Protein AF-A0A9X1ZXH4-F1 (afdb_monomer)

Structure (mmCIF, N/CA/C/O backbone):
data_AF-A0A9X1ZXH4-F1
#
_entry.id   AF-A0A9X1ZXH4-F1
#
loop_
_atom_site.group_PDB
_atom_site.id
_atom_site.type_symbol
_atom_site.label_atom_id
_atom_site.label_alt_id
_atom_site.label_comp_id
_atom_site.label_asym_id
_atom_site.label_entity_id
_atom_site.label_seq_id
_atom_site.pdbx_PDB_ins_code
_atom_site.Cartn_x
_atom_site.Cartn_y
_atom_site.Cartn_z
_atom_site.occupancy
_atom_site.B_iso_or_equiv
_atom_site.auth_seq_id
_atom_site.auth_comp_id
_atom_site.auth_asym_id
_atom_site.auth_atom_id
_atom_site.pdbx_PDB_model_num
ATOM 1 N N . MET A 1 1 ? -18.111 -3.263 20.784 1.00 38.91 1 MET A N 1
ATOM 2 C CA . MET A 1 1 ? -17.256 -2.239 20.152 1.00 38.91 1 MET A CA 1
ATOM 3 C C . MET A 1 1 ? -16.214 -1.807 21.176 1.00 38.91 1 MET A C 1
ATOM 5 O O . MET A 1 1 ? -16.411 -0.828 21.876 1.00 38.91 1 MET A O 1
ATOM 9 N N . ILE A 1 2 ? -15.164 -2.611 21.361 1.00 35.66 2 ILE A N 1
ATOM 10 C CA . ILE A 1 2 ? -14.075 -2.289 22.292 1.00 35.66 2 ILE A CA 1
ATOM 11 C C . ILE A 1 2 ? -12.988 -1.672 21.423 1.00 35.66 2 ILE A C 1
ATOM 13 O O . ILE A 1 2 ? -12.179 -2.382 20.833 1.00 35.66 2 ILE A O 1
ATOM 17 N N . ILE A 1 3 ? -13.031 -0.351 21.254 1.00 52.25 3 ILE A N 1
ATOM 18 C CA . ILE A 1 3 ? -11.880 0.362 20.706 1.00 52.25 3 ILE A CA 1
ATOM 19 C C . ILE A 1 3 ? -10.849 0.307 21.825 1.00 52.25 3 ILE A C 1
ATOM 21 O O . ILE A 1 3 ? -10.970 1.023 22.815 1.00 52.25 3 ILE A O 1
ATOM 25 N N . GLN A 1 4 ? -9.887 -0.602 21.714 1.00 53.91 4 GLN A N 1
ATOM 26 C CA . GLN A 1 4 ? -8.705 -0.612 22.559 1.00 53.91 4 GLN A CA 1
ATOM 27 C C . GLN A 1 4 ? -8.058 0.773 22.422 1.00 53.91 4 GLN A C 1
ATOM 29 O O . GLN A 1 4 ? -7.528 1.116 21.365 1.00 53.91 4 GLN A O 1
ATOM 34 N N . THR A 1 5 ? -8.213 1.624 23.440 1.00 56.75 5 THR A N 1
ATOM 35 C CA . THR A 1 5 ? -7.776 3.022 23.400 1.00 56.75 5 THR A CA 1
ATOM 36 C C . THR A 1 5 ? -6.261 3.063 23.522 1.00 56.75 5 THR A C 1
ATOM 38 O O . THR A 1 5 ? -5.704 3.226 24.605 1.00 56.75 5 THR A O 1
ATOM 41 N N . ASN A 1 6 ? -5.581 2.863 22.400 1.00 64.38 6 ASN A N 1
ATOM 42 C CA . ASN A 1 6 ? -4.150 3.073 22.320 1.00 64.38 6 ASN A CA 1
ATOM 43 C C . ASN A 1 6 ? -3.885 4.588 22.365 1.00 64.38 6 ASN A C 1
ATOM 45 O O . ASN A 1 6 ? -4.636 5.370 21.769 1.00 64.38 6 ASN A O 1
ATOM 49 N N . SER A 1 7 ? -2.835 5.021 23.066 1.00 74.81 7 SER A N 1
ATOM 50 C CA . SER A 1 7 ? -2.506 6.449 23.249 1.00 74.81 7 SER A CA 1
ATOM 51 C C . SER A 1 7 ? -2.399 7.199 21.911 1.00 74.81 7 SER A C 1
ATOM 53 O O . SER A 1 7 ? -2.761 8.374 21.805 1.00 74.81 7 SER A O 1
ATOM 55 N N . LEU A 1 8 ? -2.000 6.478 20.860 1.00 71.44 8 LEU A N 1
ATOM 56 C CA . LEU A 1 8 ? -1.900 6.956 19.487 1.00 71.44 8 LEU A CA 1
ATOM 57 C C . LEU A 1 8 ? -3.256 7.364 18.880 1.00 71.44 8 LEU A C 1
ATOM 59 O O . LEU A 1 8 ? -3.362 8.426 18.269 1.00 71.44 8 LEU A O 1
ATOM 63 N N . SER A 1 9 ? -4.310 6.563 19.065 1.00 75.12 9 SER A N 1
ATOM 64 C CA . SER A 1 9 ? -5.646 6.842 18.514 1.00 75.12 9 SER A CA 1
ATOM 65 C C . SER A 1 9 ? -6.259 8.093 19.146 1.00 75.12 9 SER A C 1
ATOM 67 O O . SER A 1 9 ? -6.861 8.916 18.453 1.00 75.12 9 SER A O 1
ATOM 69 N N . TYR A 1 10 ? -6.039 8.276 20.452 1.00 77.88 10 TYR A N 1
ATOM 70 C CA . TYR A 1 10 ? -6.448 9.481 21.171 1.00 77.88 10 TYR A CA 1
ATOM 71 C C . TYR A 1 10 ? -5.714 10.720 20.640 1.00 77.88 10 TYR A C 1
ATOM 73 O O . TYR A 1 10 ? -6.343 11.727 20.309 1.00 77.88 10 TYR A O 1
ATOM 81 N N . TRP A 1 11 ? -4.396 10.624 20.447 1.00 78.31 11 TRP A N 1
ATOM 82 C CA . TRP A 1 11 ? -3.587 11.722 19.916 1.00 78.31 11 TRP A CA 1
ATOM 83 C C . TRP A 1 11 ? -3.994 12.138 18.493 1.00 78.31 11 TRP A C 1
ATOM 85 O O . TRP A 1 11 ? -4.092 13.334 18.198 1.00 78.31 11 TRP A O 1
ATOM 95 N N . ILE A 1 12 ? -4.296 11.161 17.630 1.00 79.56 12 ILE A N 1
ATOM 96 C CA . ILE A 1 12 ? -4.795 11.392 16.266 1.00 79.56 12 ILE A CA 1
ATOM 97 C C . ILE A 1 12 ? -6.151 12.109 16.295 1.00 79.56 12 ILE A C 1
ATOM 99 O O . ILE A 1 12 ? -6.372 13.027 15.501 1.00 79.56 12 ILE A O 1
ATOM 103 N N . SER A 1 13 ? -7.043 11.731 17.218 1.00 77.81 13 SER A N 1
ATOM 104 C CA . SER A 1 13 ? -8.360 12.364 17.351 1.00 77.81 13 SER A CA 1
ATOM 105 C C . SER A 1 13 ? -8.263 13.835 17.780 1.00 77.81 13 SER A C 1
ATOM 107 O O . SER A 1 13 ? -8.942 14.686 17.206 1.00 77.81 13 SER A O 1
ATOM 109 N N . PHE A 1 14 ? -7.347 14.156 18.702 1.00 82.00 14 PHE A N 1
ATOM 110 C CA . PHE A 1 14 ? -7.130 15.517 19.199 1.00 82.00 14 PHE A CA 1
ATOM 111 C C . PHE A 1 14 ? -6.428 16.417 18.167 1.00 82.00 14 PHE A C 1
ATOM 113 O O . PHE A 1 14 ? -6.725 17.603 18.053 1.00 82.00 14 PHE A O 1
ATOM 120 N N . ASN A 1 15 ? -5.524 15.855 17.357 1.00 85.62 15 ASN A N 1
ATOM 121 C CA . ASN A 1 15 ? -4.724 16.589 16.373 1.00 85.62 15 ASN A CA 1
ATOM 122 C C . ASN A 1 15 ? -5.077 16.234 14.917 1.00 85.62 15 ASN A C 1
ATOM 124 O O . ASN A 1 15 ? -4.191 16.120 14.065 1.00 85.62 15 ASN A O 1
ATOM 128 N N . ARG A 1 16 ? -6.371 16.111 14.591 1.00 80.31 16 ARG A N 1
ATOM 129 C CA . ARG A 1 16 ? -6.861 15.638 13.278 1.00 80.31 16 ARG A CA 1
ATOM 130 C C . ARG A 1 16 ? -6.233 16.343 12.065 1.00 80.31 16 ARG A C 1
ATOM 132 O O . ARG A 1 16 ? -5.926 15.691 11.069 1.00 80.31 16 ARG A O 1
ATOM 139 N N . LYS A 1 17 ? -6.003 17.663 12.144 1.00 80.75 17 LYS A N 1
ATOM 140 C CA . LYS A 1 17 ? -5.337 18.436 11.074 1.00 80.75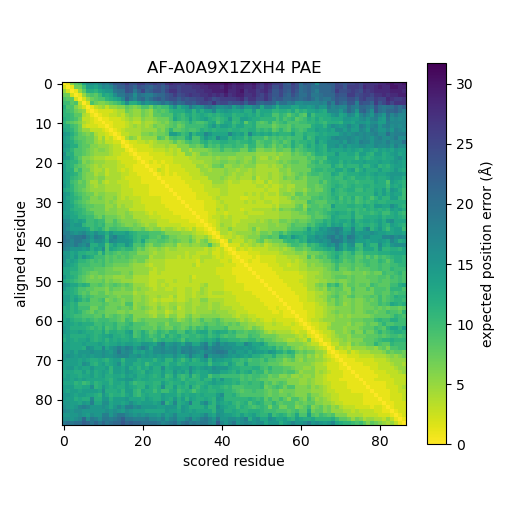 17 LYS A CA 1
ATOM 141 C C . LYS A 1 17 ? -3.884 17.994 10.869 1.00 80.75 17 LYS A C 1
ATOM 143 O O . LYS A 1 17 ? -3.492 17.731 9.739 1.00 80.75 17 LYS A O 1
ATOM 148 N N . LYS A 1 18 ? -3.113 17.857 11.955 1.00 82.75 18 LYS A N 1
ATOM 149 C CA . LYS A 1 18 ? -1.704 17.430 11.901 1.00 82.75 18 LYS A CA 1
ATOM 150 C C . LYS A 1 18 ? -1.588 15.994 11.398 1.00 82.75 18 LYS A C 1
ATOM 152 O O . LYS A 1 18 ? -0.777 15.728 10.523 1.00 82.75 18 LYS A O 1
ATOM 157 N N . ALA A 1 19 ? -2.449 15.098 11.884 1.00 83.38 19 ALA A N 1
ATOM 158 C CA . ALA A 1 19 ? -2.483 13.707 11.440 1.00 83.38 19 ALA A CA 1
ATOM 159 C C . ALA A 1 19 ? -2.763 13.584 9.930 1.00 83.38 19 ALA A C 1
ATOM 161 O O . ALA A 1 19 ? -2.092 12.815 9.246 1.00 83.38 19 ALA A O 1
ATOM 162 N N . ARG A 1 20 ? -3.690 14.389 9.384 1.00 83.50 20 ARG A N 1
ATOM 163 C CA . ARG A 1 20 ? -3.968 14.415 7.938 1.00 83.50 20 ARG A CA 1
ATOM 164 C C . ARG A 1 20 ? -2.764 14.896 7.127 1.00 83.50 20 ARG A C 1
ATOM 166 O O . ARG A 1 20 ? -2.456 14.297 6.101 1.00 83.50 20 ARG A O 1
ATOM 173 N N . THR A 1 21 ? -2.081 15.943 7.585 1.00 89.88 21 THR A N 1
ATOM 174 C CA . THR A 1 21 ? -0.880 16.455 6.910 1.00 89.88 21 THR A CA 1
ATOM 175 C C . THR A 1 21 ? 0.255 15.433 6.934 1.00 89.88 21 THR A C 1
ATOM 177 O O . THR A 1 21 ? 0.853 15.170 5.897 1.00 89.88 21 THR A O 1
ATOM 180 N N . ILE A 1 22 ? 0.508 14.803 8.086 1.00 88.88 22 ILE A N 1
ATOM 181 C CA . ILE A 1 22 ? 1.533 13.758 8.233 1.00 88.88 22 ILE A CA 1
ATOM 182 C C . ILE A 1 22 ? 1.231 12.572 7.309 1.00 88.88 22 ILE A C 1
ATOM 184 O O . ILE A 1 22 ? 2.122 12.106 6.605 1.00 88.88 22 ILE A O 1
ATOM 188 N N . GLY A 1 23 ? -0.028 12.127 7.250 1.00 86.00 23 GLY A N 1
ATOM 189 C CA . GLY A 1 23 ? -0.446 11.058 6.340 1.00 86.00 23 GLY 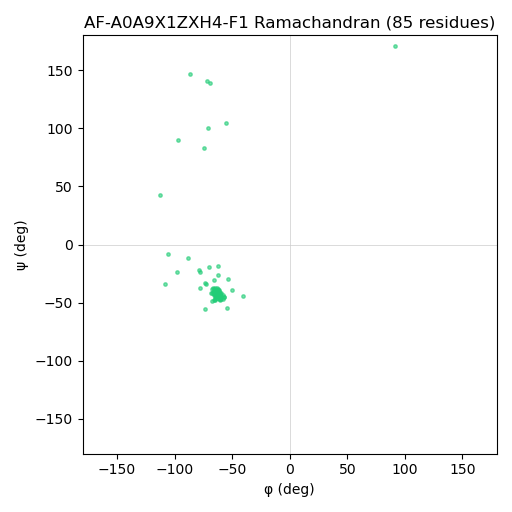A CA 1
ATOM 190 C C . GLY A 1 23 ? -0.220 11.408 4.866 1.00 86.00 23 GLY A C 1
ATOM 191 O O . GLY A 1 23 ? 0.306 10.591 4.117 1.00 86.00 23 GLY A O 1
ATOM 192 N N . GLY A 1 24 ? -0.543 12.639 4.455 1.00 88.00 24 GLY A N 1
ATOM 193 C CA . GLY A 1 24 ? -0.282 13.108 3.090 1.00 88.00 24 GLY A CA 1
ATOM 194 C C . GLY A 1 24 ? 1.209 13.135 2.736 1.00 88.00 24 GLY A C 1
ATOM 195 O O . GLY A 1 24 ? 1.591 12.708 1.649 1.00 88.00 24 GLY A O 1
ATOM 196 N N . ILE A 1 25 ? 2.057 13.572 3.673 1.00 92.31 25 ILE A N 1
ATOM 197 C CA . ILE A 1 25 ? 3.518 13.577 3.504 1.00 92.31 25 ILE A CA 1
ATOM 198 C C . ILE A 1 25 ? 4.057 12.149 3.360 1.00 92.31 25 ILE A C 1
ATOM 200 O O . ILE A 1 25 ? 4.890 11.898 2.493 1.00 92.31 25 ILE A O 1
ATOM 204 N N . LEU A 1 26 ? 3.559 11.200 4.159 1.00 89.06 26 LEU A N 1
ATOM 205 C CA . LEU A 1 26 ? 3.951 9.791 4.059 1.00 89.06 26 LEU A CA 1
ATOM 206 C C . LEU A 1 26 ? 3.601 9.181 2.695 1.00 89.06 26 LEU A C 1
ATOM 208 O O . LEU A 1 26 ? 4.395 8.421 2.138 1.00 89.06 26 LEU A O 1
ATOM 212 N N . ILE A 1 27 ? 2.430 9.520 2.145 1.00 87.12 27 ILE A N 1
ATOM 213 C CA . ILE A 1 27 ? 2.016 9.054 0.815 1.00 87.12 27 ILE A CA 1
ATOM 214 C C . ILE A 1 27 ? 2.949 9.624 -0.255 1.00 87.12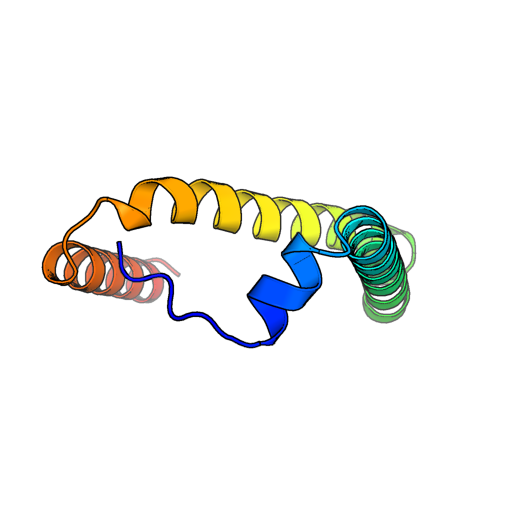 27 ILE A C 1
ATO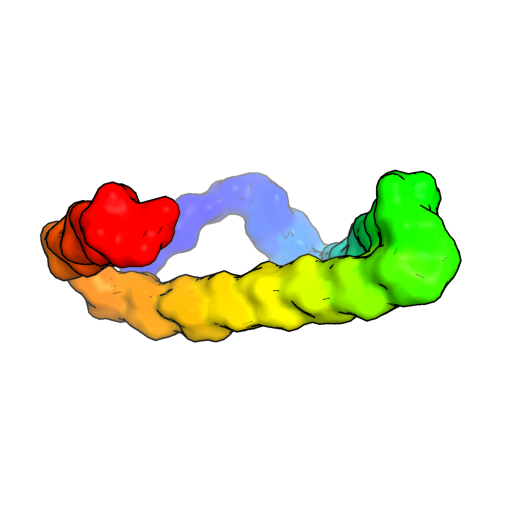M 216 O O . ILE A 1 27 ? 3.447 8.868 -1.084 1.00 87.12 27 ILE A O 1
ATOM 220 N N . LEU A 1 28 ? 3.248 10.926 -0.207 1.00 89.19 28 LEU A N 1
ATOM 221 C CA . LEU A 1 28 ? 4.196 11.549 -1.137 1.00 89.19 28 LEU A CA 1
ATOM 222 C C . LEU A 1 28 ? 5.579 10.894 -1.066 1.00 89.19 28 LEU A C 1
ATOM 224 O O . LEU A 1 28 ? 6.169 10.595 -2.101 1.00 89.19 28 LEU A O 1
ATOM 228 N N . LEU A 1 29 ? 6.072 10.609 0.141 1.00 90.44 29 LEU A N 1
ATOM 229 C CA . LEU A 1 29 ? 7.351 9.929 0.326 1.00 90.44 29 LEU A CA 1
ATOM 230 C C . LEU A 1 29 ? 7.336 8.517 -0.280 1.00 90.44 29 LEU A C 1
ATOM 232 O O . LEU A 1 29 ? 8.290 8.117 -0.942 1.00 90.44 29 LEU A O 1
ATOM 236 N N . SER A 1 30 ? 6.232 7.787 -0.109 1.00 86.06 30 SER A N 1
ATOM 237 C CA . SER A 1 30 ? 6.054 6.444 -0.676 1.00 86.06 30 SER A CA 1
ATOM 238 C C . SER A 1 30 ? 6.094 6.456 -2.207 1.00 86.06 30 SER A C 1
ATOM 240 O O . SER A 1 30 ? 6.696 5.571 -2.811 1.00 86.06 30 SER A O 1
ATOM 242 N N . VAL A 1 31 ? 5.524 7.488 -2.842 1.00 86.25 31 VAL A N 1
ATOM 243 C CA . VAL A 1 31 ? 5.597 7.680 -4.301 1.00 86.25 31 VAL A CA 1
ATOM 244 C C . VAL A 1 31 ? 7.041 7.915 -4.749 1.00 86.25 31 VAL A C 1
ATOM 246 O O . VAL A 1 31 ? 7.489 7.302 -5.714 1.00 86.25 31 VAL A O 1
ATOM 249 N N . VAL A 1 32 ? 7.797 8.753 -4.033 1.00 88.69 32 VAL A N 1
ATOM 250 C CA . VAL A 1 32 ? 9.215 9.011 -4.347 1.00 88.69 32 VAL A CA 1
ATOM 251 C C . VAL A 1 32 ? 10.042 7.728 -4.244 1.00 88.69 32 VAL A C 1
ATOM 253 O O . VAL A 1 32 ? 10.827 7.429 -5.140 1.00 88.69 32 VAL A O 1
ATOM 256 N N . ILE A 1 33 ? 9.828 6.932 -3.195 1.00 87.62 33 ILE A N 1
ATOM 257 C CA . ILE A 1 33 ? 10.513 5.645 -3.006 1.00 87.62 33 ILE A CA 1
ATOM 258 C C . ILE A 1 33 ? 10.177 4.669 -4.144 1.00 87.62 33 ILE A C 1
ATOM 260 O O . ILE A 1 33 ? 11.071 4.009 -4.672 1.00 87.62 33 ILE A O 1
ATOM 264 N N . ALA A 1 34 ? 8.911 4.605 -4.570 1.00 85.81 34 ALA A N 1
ATOM 265 C CA . ALA A 1 34 ? 8.491 3.764 -5.690 1.00 85.81 34 ALA A CA 1
ATOM 266 C C . ALA A 1 34 ? 9.152 4.182 -7.016 1.00 85.81 34 ALA A C 1
ATOM 268 O O . ALA A 1 34 ? 9.577 3.323 -7.786 1.00 85.81 34 ALA A O 1
ATOM 269 N N . ILE A 1 35 ? 9.303 5.488 -7.256 1.00 88.00 35 ILE A N 1
ATOM 270 C CA . ILE A 1 35 ? 10.018 6.024 -8.425 1.00 88.00 35 ILE A CA 1
ATOM 271 C C . ILE A 1 35 ? 11.495 5.625 -8.409 1.00 88.00 35 ILE A C 1
ATOM 273 O O . ILE A 1 35 ? 12.028 5.232 -9.445 1.00 88.00 35 ILE A O 1
ATOM 277 N N . ILE A 1 36 ? 12.150 5.685 -7.248 1.00 88.31 36 ILE A N 1
ATOM 278 C CA . ILE A 1 36 ? 13.563 5.305 -7.118 1.00 88.31 36 ILE A CA 1
ATOM 279 C C . ILE A 1 36 ? 13.755 3.806 -7.388 1.00 88.31 36 ILE A C 1
ATOM 281 O O . ILE A 1 36 ? 14.688 3.436 -8.094 1.00 88.31 36 ILE A O 1
ATOM 285 N N . ASN A 1 37 ? 12.868 2.949 -6.873 1.00 87.44 37 ASN A N 1
ATOM 286 C CA . ASN A 1 37 ? 13.011 1.496 -7.015 1.00 87.44 37 ASN A CA 1
ATOM 287 C C . ASN A 1 37 ? 12.596 0.955 -8.389 1.00 87.44 37 ASN A C 1
ATOM 289 O O . ASN A 1 37 ? 13.204 0.005 -8.873 1.00 87.44 37 ASN A O 1
ATOM 293 N N . MET A 1 38 ? 11.545 1.504 -9.002 1.00 84.38 38 MET A N 1
ATOM 294 C CA . MET A 1 38 ? 10.963 0.959 -10.238 1.00 84.38 38 MET A CA 1
ATOM 295 C C . MET A 1 38 ? 11.305 1.787 -11.488 1.00 84.38 38 MET A C 1
ATOM 297 O O . MET A 1 38 ? 11.024 1.356 -12.603 1.00 84.38 38 MET A O 1
ATOM 301 N N . GLY A 1 39 ? 11.918 2.965 -11.340 1.00 86.81 39 GLY A N 1
ATOM 302 C CA . GLY A 1 39 ? 12.194 3.902 -12.433 1.00 86.81 39 GLY A CA 1
ATOM 303 C C . GLY A 1 39 ? 11.076 4.931 -12.641 1.00 86.81 39 GLY A C 1
ATOM 304 O O . GLY A 1 39 ? 10.000 4.844 -12.056 1.00 86.81 39 GLY A O 1
ATOM 305 N N . THR A 1 40 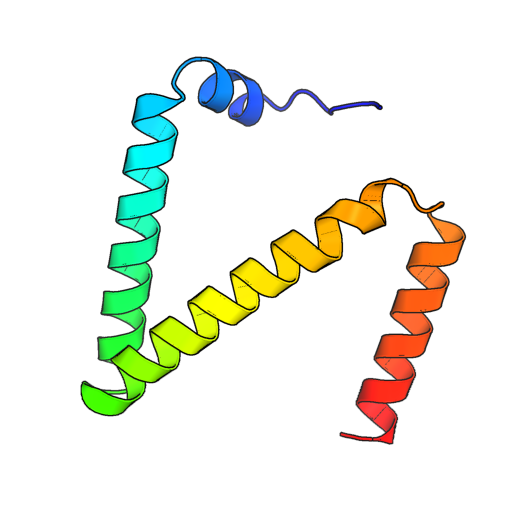? 11.308 5.938 -13.486 1.00 80.38 40 THR A N 1
ATOM 306 C CA . THR A 1 40 ? 10.423 7.117 -13.603 1.00 80.38 40 THR A CA 1
ATOM 307 C C . THR A 1 40 ? 9.032 6.799 -14.152 1.00 80.38 40 THR A C 1
ATOM 309 O O . THR A 1 40 ? 8.038 7.211 -13.563 1.00 80.38 40 THR A O 1
ATOM 312 N N . GLY A 1 41 ? 8.938 6.038 -15.246 1.00 79.88 41 GLY A N 1
ATOM 313 C CA . GLY A 1 41 ? 7.651 5.640 -15.829 1.00 79.88 41 GLY A CA 1
ATOM 314 C C . GLY A 1 41 ? 6.941 4.571 -14.997 1.00 79.88 41 GLY A C 1
ATOM 315 O O . GLY A 1 41 ? 5.813 4.767 -14.547 1.00 79.88 41 GLY A O 1
ATOM 316 N N . SER A 1 42 ? 7.625 3.453 -14.739 1.00 84.50 42 SER A N 1
ATOM 317 C CA . SER A 1 42 ? 7.054 2.332 -13.983 1.00 84.50 42 SER A CA 1
ATOM 318 C C . SER A 1 42 ? 6.766 2.687 -12.526 1.00 84.50 42 SER A C 1
ATOM 320 O O . SER A 1 42 ? 5.829 2.148 -11.952 1.00 84.50 42 SER A O 1
ATOM 322 N N . GLY A 1 43 ? 7.526 3.592 -11.913 1.00 84.88 43 GLY A N 1
ATOM 323 C CA . GLY A 1 43 ? 7.333 3.979 -10.521 1.00 84.88 43 GLY A CA 1
ATOM 324 C C . GLY A 1 43 ? 6.112 4.860 -10.291 1.00 84.88 43 GLY A C 1
ATOM 325 O O . GLY A 1 43 ? 5.455 4.699 -9.270 1.00 84.88 43 GLY A O 1
ATOM 326 N N . ILE A 1 44 ? 5.736 5.727 -11.240 1.00 86.81 44 ILE A N 1
ATOM 327 C CA . ILE A 1 44 ? 4.492 6.510 -11.134 1.00 86.81 44 ILE A CA 1
ATOM 328 C C . ILE A 1 44 ? 3.276 5.581 -11.227 1.00 86.81 44 ILE A C 1
ATOM 330 O O . ILE A 1 44 ? 2.392 5.630 -10.371 1.00 86.81 44 ILE A O 1
ATOM 334 N N . PHE A 1 45 ? 3.245 4.695 -12.228 1.00 85.94 45 PHE A N 1
ATOM 335 C CA . PHE A 1 45 ? 2.160 3.720 -12.364 1.00 85.94 45 PHE A CA 1
ATOM 336 C C . PHE A 1 45 ? 2.153 2.707 -11.215 1.00 85.94 45 PHE A C 1
ATOM 338 O O . PHE A 1 45 ? 1.097 2.431 -10.653 1.00 85.94 45 PHE A O 1
ATOM 345 N N . GLY A 1 46 ? 3.322 2.218 -10.801 1.00 87.62 46 GLY A N 1
ATOM 346 C CA . GLY A 1 46 ? 3.479 1.329 -9.653 1.00 87.62 46 GLY A CA 1
ATOM 347 C C . GLY A 1 46 ? 2.984 1.970 -8.359 1.00 87.62 46 GLY A C 1
ATOM 348 O O . GLY A 1 46 ? 2.216 1.355 -7.626 1.00 87.62 46 GLY A O 1
ATOM 349 N N . ALA A 1 47 ? 3.323 3.237 -8.108 1.00 86.81 47 ALA A N 1
ATOM 350 C CA . ALA A 1 47 ? 2.827 3.970 -6.947 1.00 86.81 47 ALA A CA 1
ATOM 351 C C . ALA A 1 47 ? 1.299 4.135 -6.964 1.00 86.81 47 ALA A C 1
ATOM 353 O O . ALA A 1 47 ? 0.663 3.992 -5.921 1.00 86.81 47 ALA A O 1
ATOM 354 N N . LEU A 1 48 ? 0.693 4.387 -8.131 1.00 88.00 48 LEU A N 1
ATOM 355 C CA . LEU A 1 48 ? -0.767 4.443 -8.270 1.00 88.00 48 LEU A CA 1
ATOM 356 C C . LEU A 1 48 ? -1.427 3.087 -7.998 1.00 88.00 48 LEU A C 1
ATOM 358 O O . LEU A 1 48 ? -2.433 3.034 -7.292 1.00 88.00 48 LEU A O 1
ATOM 362 N N . VAL A 1 49 ? -0.852 1.995 -8.509 1.00 90.31 49 VAL A N 1
ATOM 363 C CA . VAL A 1 49 ? -1.336 0.630 -8.251 1.00 90.31 49 VAL A CA 1
ATOM 364 C C . VAL A 1 49 ? -1.232 0.292 -6.765 1.00 90.31 49 VAL A C 1
ATOM 366 O O . VAL A 1 49 ? -2.193 -0.214 -6.187 1.00 90.31 49 VAL A O 1
ATOM 369 N N . ILE A 1 50 ? -0.113 0.627 -6.117 1.00 88.25 50 ILE A N 1
ATOM 370 C CA . ILE A 1 50 ? 0.078 0.433 -4.673 1.00 88.25 50 ILE A CA 1
ATOM 371 C C . ILE A 1 50 ? -0.960 1.244 -3.886 1.00 88.25 50 ILE A C 1
ATOM 373 O O . ILE A 1 50 ? -1.617 0.703 -2.996 1.00 88.25 50 ILE A O 1
ATOM 377 N N . LEU A 1 51 ? -1.163 2.518 -4.236 1.00 89.62 51 LEU A N 1
ATOM 378 C CA . LEU A 1 51 ? -2.140 3.385 -3.576 1.00 89.62 51 LEU A CA 1
ATOM 379 C C . LEU A 1 51 ? -3.567 2.833 -3.708 1.00 89.62 51 LEU A C 1
ATOM 381 O O . LEU A 1 51 ? -4.291 2.760 -2.715 1.00 89.62 51 LEU A O 1
ATOM 385 N N . MET A 1 52 ? -3.959 2.396 -4.907 1.00 91.75 52 MET A N 1
ATOM 386 C CA . MET A 1 52 ? -5.265 1.774 -5.147 1.00 91.75 52 MET A CA 1
ATOM 387 C C . MET A 1 52 ? -5.423 0.440 -4.418 1.00 91.75 52 MET A C 1
ATOM 389 O O . MET A 1 52 ? -6.492 0.168 -3.878 1.00 91.75 52 MET A O 1
ATOM 393 N N . SER A 1 53 ? -4.363 -0.363 -4.334 1.00 90.06 53 SER A N 1
ATOM 394 C CA . SER A 1 53 ? -4.377 -1.637 -3.606 1.00 90.06 53 SER A CA 1
ATOM 395 C C . SER A 1 53 ? -4.617 -1.421 -2.111 1.00 90.06 53 SER A C 1
ATOM 397 O O . SER A 1 53 ? -5.464 -2.085 -1.515 1.00 90.06 53 SER A O 1
ATOM 399 N N . ILE A 1 54 ? -3.944 -0.434 -1.510 1.00 88.25 54 ILE A N 1
ATOM 400 C CA . ILE A 1 54 ? -4.146 -0.067 -0.102 1.00 88.25 54 ILE A CA 1
ATOM 401 C C . ILE A 1 54 ? -5.571 0.459 0.119 1.00 88.25 54 ILE A C 1
ATOM 403 O O . ILE A 1 54 ? -6.230 0.056 1.077 1.00 88.25 54 ILE A O 1
ATOM 407 N N . LEU A 1 55 ? -6.073 1.326 -0.768 1.00 88.38 55 LEU A N 1
ATOM 408 C CA . LEU A 1 55 ? -7.445 1.841 -0.683 1.00 88.38 55 LEU A CA 1
ATOM 409 C C . LEU A 1 55 ? -8.487 0.724 -0.802 1.00 88.38 55 LEU A C 1
ATOM 411 O O . LEU A 1 55 ? -9.439 0.703 -0.023 1.00 88.38 55 LEU A O 1
ATOM 415 N N . SER A 1 56 ? -8.284 -0.223 -1.719 1.00 89.81 56 SER A N 1
ATOM 416 C CA . SER A 1 56 ? -9.127 -1.412 -1.852 1.00 89.81 56 SER A CA 1
ATOM 417 C C . SER A 1 56 ? -9.159 -2.202 -0.548 1.00 89.81 56 SER A C 1
ATOM 419 O O . SER A 1 56 ? -10.234 -2.531 -0.056 1.00 89.81 56 SER A O 1
ATOM 421 N N . LEU A 1 57 ? -8.000 -2.413 0.084 1.00 86.62 57 LEU A N 1
ATOM 422 C CA . LEU A 1 57 ? -7.903 -3.120 1.358 1.00 86.62 57 LEU A CA 1
ATOM 423 C C . LEU A 1 57 ? -8.688 -2.417 2.477 1.00 86.62 57 LEU A C 1
ATOM 425 O O . LEU A 1 57 ? -9.387 -3.067 3.254 1.00 86.62 57 LEU A O 1
ATOM 429 N N . VAL A 1 58 ? -8.624 -1.084 2.548 1.00 87.69 58 VAL A N 1
ATOM 430 C CA . VAL A 1 58 ? -9.401 -0.286 3.515 1.00 87.69 58 VAL A CA 1
ATOM 431 C C . VAL A 1 58 ? -10.905 -0.445 3.278 1.00 87.69 58 VAL A C 1
ATOM 433 O O . VAL A 1 58 ? -11.667 -0.630 4.226 1.00 87.69 58 VAL A O 1
ATOM 436 N N . VAL A 1 59 ? -11.344 -0.414 2.018 1.00 88.38 59 VAL A N 1
ATOM 437 C CA . VAL A 1 59 ? -12.758 -0.605 1.662 1.00 88.38 59 VAL A CA 1
ATOM 438 C C . VAL A 1 59 ? -13.216 -2.032 1.963 1.00 88.38 59 VAL A C 1
ATOM 440 O O . VAL A 1 59 ? -14.306 -2.209 2.500 1.00 88.38 59 VAL A O 1
ATOM 443 N N . LEU A 1 60 ? -12.385 -3.041 1.684 1.00 84.38 60 LEU A N 1
ATOM 444 C CA . LEU A 1 60 ? -12.689 -4.449 1.950 1.00 84.38 60 LEU A CA 1
ATOM 445 C C . LEU A 1 60 ? -12.782 -4.743 3.451 1.00 84.38 60 LEU A C 1
ATOM 447 O O . LEU A 1 60 ? -13.624 -5.522 3.888 1.00 84.38 60 LEU A O 1
ATOM 451 N N . THR A 1 61 ? -11.924 -4.114 4.255 1.00 82.44 61 THR A N 1
ATOM 452 C CA . THR A 1 61 ? -11.881 -4.322 5.711 1.00 82.44 61 THR A CA 1
ATOM 453 C C . THR A 1 61 ? -12.995 -3.583 6.456 1.00 82.44 61 THR A C 1
ATOM 455 O O . THR A 1 61 ? -13.407 -4.024 7.530 1.00 82.44 61 THR A O 1
ATOM 458 N N . ALA A 1 62 ? -13.543 -2.507 5.883 1.00 81.50 62 ALA A N 1
ATOM 459 C CA . ALA A 1 62 ? -14.633 -1.739 6.480 1.00 81.50 62 ALA A CA 1
ATOM 460 C C . ALA A 1 62 ? -15.902 -2.563 6.807 1.00 81.50 62 ALA A C 1
ATOM 462 O O . ALA A 1 62 ? -16.422 -2.399 7.909 1.00 81.50 62 ALA A O 1
ATOM 463 N N . PRO A 1 63 ? -16.431 -3.453 5.945 1.00 80.00 63 PRO A N 1
ATOM 464 C CA . PRO A 1 63 ? -17.557 -4.319 6.302 1.00 80.00 63 PRO A CA 1
ATOM 465 C C . PRO A 1 63 ? -17.146 -5.534 7.147 1.00 80.00 63 PRO A C 1
ATOM 467 O O . PRO A 1 63 ? -17.971 -6.090 7.872 1.00 80.00 63 PRO A O 1
ATOM 470 N N . LEU A 1 64 ? -15.876 -5.946 7.099 1.00 77.44 64 LEU A N 1
ATOM 471 C CA . LEU A 1 64 ? -15.372 -7.119 7.821 1.00 77.44 64 LEU A CA 1
ATOM 472 C C . LEU A 1 64 ? -15.503 -6.984 9.346 1.00 77.44 64 LEU A C 1
ATOM 474 O O . LEU A 1 64 ? -15.676 -7.987 10.035 1.00 77.44 64 LEU A O 1
ATOM 478 N N . GLN A 1 65 ? -15.517 -5.754 9.869 1.00 73.69 65 GLN A N 1
ATOM 479 C CA . GLN A 1 65 ? -15.740 -5.486 11.295 1.00 73.69 65 GLN A CA 1
ATOM 480 C C . GLN A 1 65 ? -17.119 -5.940 11.813 1.00 73.69 65 GLN A C 1
ATOM 482 O O . GLN A 1 65 ? -17.300 -6.076 13.021 1.00 73.69 65 GLN A O 1
ATOM 487 N N . PHE A 1 66 ? -18.096 -6.158 10.925 1.00 78.69 66 PHE A N 1
ATOM 488 C CA . PHE A 1 66 ? -19.435 -6.621 11.297 1.00 78.69 66 PHE A CA 1
ATOM 489 C C . PHE A 1 66 ? -19.549 -8.154 11.341 1.00 78.69 66 PHE A C 1
ATOM 491 O O . PHE A 1 66 ? -20.534 -8.680 11.859 1.00 78.69 66 PHE A O 1
ATOM 498 N N . PHE A 1 67 ? -18.554 -8.885 10.827 1.00 77.50 67 PHE A N 1
ATOM 499 C CA . PHE A 1 67 ? -18.570 -10.345 10.790 1.00 77.50 67 PHE A CA 1
ATOM 500 C C . PHE A 1 67 ? -18.029 -10.968 12.082 1.00 77.50 67 PHE A C 1
ATOM 502 O O . PHE A 1 67 ? -17.118 -10.454 12.730 1.00 77.50 67 PHE A O 1
ATOM 509 N N . LYS A 1 68 ? -18.583 -12.127 12.461 1.00 81.06 68 LYS A N 1
ATOM 510 C CA . LYS A 1 68 ? -18.077 -12.914 13.594 1.00 81.06 68 LYS A CA 1
ATOM 511 C C . LYS A 1 68 ? -16.710 -13.518 13.238 1.00 81.06 68 LYS A C 1
ATOM 513 O O . LYS A 1 68 ? -16.551 -14.074 12.154 1.00 81.06 68 LYS A O 1
ATOM 518 N N . TRP A 1 69 ? -15.772 -13.505 14.188 1.00 79.69 69 TRP A N 1
ATOM 519 C CA . TRP A 1 69 ? -14.437 -14.121 14.091 1.00 79.69 69 TRP A CA 1
ATOM 520 C C . TRP A 1 69 ? -14.367 -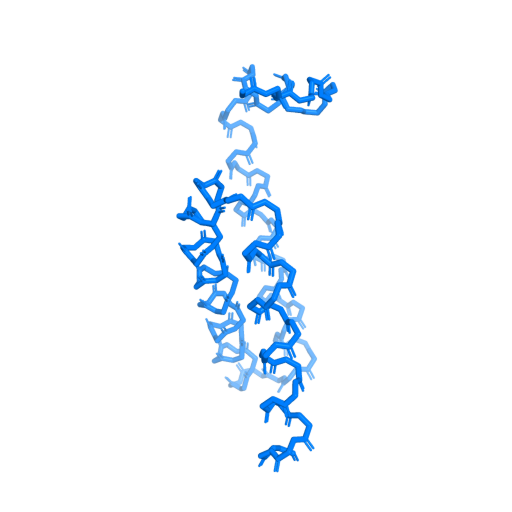15.501 13.405 1.00 79.69 69 TRP A C 1
ATOM 522 O O . TRP A 1 69 ? -13.494 -15.669 12.555 1.00 79.69 69 TRP A O 1
ATOM 532 N N . PRO A 1 70 ? -15.259 -16.477 13.684 1.00 82.81 70 PRO A N 1
ATOM 533 C CA . PRO A 1 70 ? -15.230 -17.762 12.982 1.00 82.81 70 PRO A CA 1
ATOM 534 C C . PRO A 1 70 ? -15.458 -17.629 11.471 1.00 82.81 70 PRO A C 1
ATOM 536 O O . PRO A 1 70 ? -14.776 -18.286 10.691 1.00 82.81 70 PRO A O 1
ATOM 539 N N . VAL A 1 71 ? -16.357 -16.741 11.034 1.00 84.81 71 VAL A N 1
ATOM 540 C CA . VAL A 1 71 ? -16.614 -16.510 9.601 1.00 84.81 71 VAL A CA 1
ATOM 541 C C . VAL A 1 71 ? -15.381 -15.900 8.939 1.00 84.81 71 VAL A C 1
ATOM 543 O O . VAL A 1 71 ? -14.987 -16.328 7.860 1.00 84.81 71 VAL A O 1
ATOM 546 N N . LEU A 1 72 ? -14.724 -14.968 9.632 1.00 84.25 72 LEU A N 1
ATOM 547 C CA . LEU A 1 72 ? -13.493 -14.332 9.173 1.00 84.25 72 LEU A CA 1
ATOM 548 C C . LEU A 1 72 ? -12.356 -15.348 8.976 1.00 84.25 72 LEU A C 1
ATOM 550 O O . LEU A 1 72 ? -11.698 -15.345 7.940 1.00 84.25 72 LEU A O 1
ATOM 554 N N . ALA A 1 73 ? -12.167 -16.249 9.946 1.00 86.81 73 ALA A N 1
ATOM 555 C CA . ALA A 1 73 ? -11.151 -17.298 9.883 1.00 86.81 73 ALA A CA 1
ATOM 556 C C . ALA A 1 73 ? -11.414 -18.289 8.740 1.00 86.81 73 ALA A C 1
ATOM 558 O O . ALA A 1 73 ? -10.487 -18.686 8.038 1.00 86.81 73 ALA A O 1
ATOM 559 N N . THR A 1 74 ? -12.681 -18.649 8.519 1.00 87.94 74 THR A N 1
ATOM 560 C CA . THR A 1 74 ? -13.058 -19.565 7.433 1.00 87.94 74 THR A CA 1
ATOM 561 C C . THR A 1 74 ? -12.821 -18.927 6.064 1.00 87.94 74 THR A C 1
ATOM 563 O O . THR A 1 74 ? -12.296 -19.574 5.163 1.00 87.94 74 THR A O 1
ATOM 566 N N . LEU A 1 75 ? -13.161 -17.643 5.917 1.00 87.44 75 LEU A N 1
ATOM 567 C CA . LEU A 1 75 ? -12.984 -16.893 4.674 1.00 87.44 75 LEU A CA 1
ATOM 568 C C . LEU A 1 75 ? -11.497 -16.684 4.350 1.00 87.44 75 LEU A C 1
ATOM 570 O O . LEU A 1 75 ? -11.099 -16.833 3.199 1.00 87.44 75 LEU A O 1
ATOM 574 N N . LEU A 1 76 ? -10.669 -16.438 5.373 1.00 87.50 76 LEU A N 1
ATOM 575 C CA . LEU A 1 76 ? -9.211 -16.398 5.244 1.00 87.50 76 LEU A CA 1
ATOM 576 C C . LEU A 1 76 ? -8.653 -17.747 4.762 1.00 87.50 76 LEU A C 1
ATOM 578 O O . LEU A 1 76 ? -7.875 -17.775 3.814 1.00 87.50 76 LEU A O 1
ATOM 582 N N . LEU A 1 77 ? -9.081 -18.857 5.376 1.00 91.56 77 LEU A N 1
ATOM 583 C CA . LEU A 1 77 ?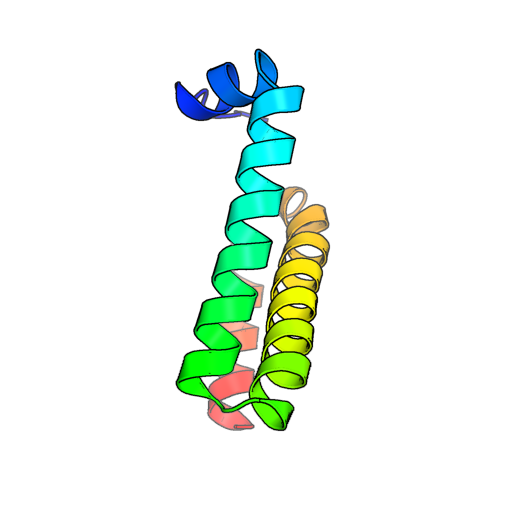 -8.667 -20.208 4.981 1.00 91.56 77 LEU A CA 1
ATOM 584 C C . LEU A 1 77 ? -9.047 -20.522 3.532 1.00 91.56 77 LEU A C 1
ATOM 586 O O . LEU A 1 77 ? -8.205 -20.996 2.775 1.00 91.56 77 LEU A O 1
ATOM 590 N N 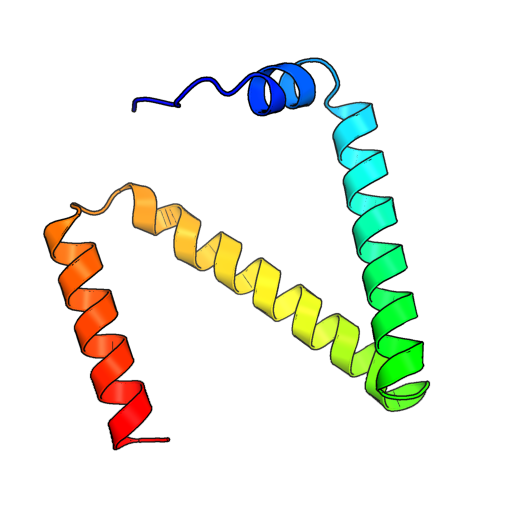. ILE A 1 78 ? -10.287 -20.218 3.136 1.00 90.50 78 ILE A N 1
ATOM 591 C CA . ILE A 1 78 ? -10.745 -20.383 1.751 1.00 90.50 78 ILE A CA 1
ATOM 592 C C . ILE A 1 78 ? -9.874 -19.565 0.796 1.00 90.50 78 ILE A C 1
ATOM 594 O O . ILE A 1 78 ? -9.420 -20.099 -0.210 1.00 90.50 78 ILE A O 1
ATOM 598 N N . SER A 1 79 ? -9.608 -18.296 1.120 1.00 87.81 79 SER A N 1
ATOM 599 C CA . SER A 1 79 ? -8.825 -17.417 0.251 1.00 87.81 79 SER A CA 1
ATOM 600 C C . SER A 1 79 ? -7.396 -17.931 0.087 1.00 87.81 79 SER A C 1
ATOM 602 O O . SER A 1 79 ? -6.852 -17.872 -1.007 1.00 87.81 79 SER A O 1
ATOM 604 N N . PHE A 1 80 ? -6.815 -18.490 1.150 1.00 89.88 80 PHE A N 1
ATOM 605 C CA . PHE A 1 80 ? -5.474 -19.068 1.126 1.00 89.88 80 PHE A CA 1
ATOM 606 C C . PHE A 1 80 ? -5.405 -20.343 0.277 1.00 89.88 80 PHE A C 1
ATOM 608 O O . PHE A 1 80 ? -4.466 -20.528 -0.488 1.00 89.88 80 PHE A O 1
ATOM 615 N N . ILE A 1 81 ? -6.415 -21.214 0.380 1.00 94.12 81 ILE A N 1
ATOM 616 C CA . ILE A 1 81 ? -6.509 -22.429 -0.443 1.00 94.12 81 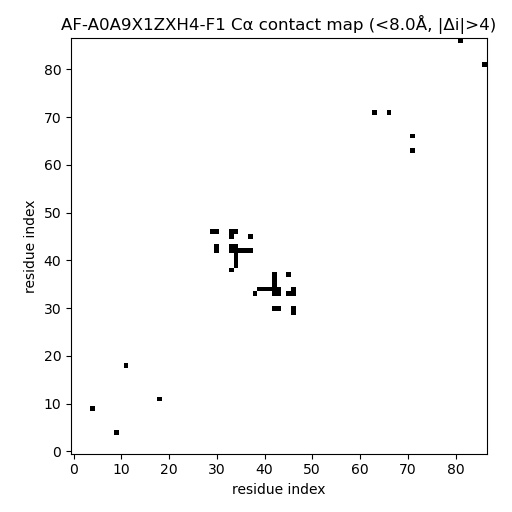ILE A CA 1
ATOM 617 C C . ILE A 1 81 ? -6.656 -22.060 -1.921 1.00 94.12 81 ILE A C 1
ATOM 619 O O . ILE A 1 81 ? -5.999 -22.657 -2.765 1.00 94.12 81 ILE A O 1
ATOM 623 N N . VAL A 1 82 ? -7.504 -21.076 -2.229 1.00 92.81 82 VAL A N 1
ATOM 624 C CA . VAL A 1 82 ? -7.704 -20.558 -3.591 1.00 92.81 82 VAL A CA 1
ATOM 625 C C . VAL A 1 82 ? -6.397 -19.994 -4.148 1.00 92.81 82 VAL A C 1
ATOM 627 O O . VAL A 1 82 ? -6.032 -20.359 -5.261 1.00 92.81 82 VAL A O 1
ATOM 630 N N . GLU A 1 83 ? -5.674 -19.177 -3.375 1.00 87.50 83 GLU A N 1
ATOM 631 C CA . GLU A 1 83 ? -4.374 -18.620 -3.777 1.00 87.50 83 GLU A CA 1
ATOM 632 C C . GLU A 1 83 ? -3.396 -19.736 -4.177 1.00 87.50 83 GLU A C 1
ATOM 634 O O . GLU A 1 83 ? -2.925 -19.744 -5.302 1.00 87.50 83 GLU A O 1
ATOM 639 N N . PHE A 1 84 ? -3.165 -20.731 -3.313 1.00 91.19 84 PHE A N 1
ATOM 640 C CA . PHE A 1 84 ? -2.183 -21.802 -3.558 1.00 91.19 84 PHE A CA 1
ATOM 641 C C . PHE A 1 84 ? -2.562 -22.806 -4.654 1.00 91.19 84 PHE A C 1
ATOM 643 O O . PHE A 1 84 ? -1.711 -23.577 -5.097 1.00 91.19 84 PHE A O 1
ATOM 650 N N . LEU A 1 85 ? -3.844 -22.893 -5.011 1.00 91.94 85 LEU A N 1
ATOM 651 C CA . LEU A 1 85 ? -4.333 -23.876 -5.978 1.00 91.94 85 LEU A CA 1
ATOM 652 C C . LEU A 1 85 ? -4.483 -23.282 -7.385 1.00 91.94 85 LEU A C 1
ATOM 654 O O . LEU A 1 85 ? -4.487 -24.036 -8.357 1.00 91.94 85 LEU A O 1
ATOM 658 N N . ILE A 1 86 ? -4.640 -21.957 -7.491 1.00 86.44 86 ILE A N 1
ATOM 659 C CA . ILE A 1 86 ? -4.868 -21.235 -8.754 1.00 86.44 86 ILE A CA 1
ATOM 660 C C . ILE A 1 86 ? -3.642 -20.419 -9.189 1.00 86.44 86 ILE A C 1
ATOM 662 O O . ILE A 1 86 ? -3.427 -20.295 -10.396 1.00 86.44 86 ILE A O 1
ATOM 666 N N . PHE A 1 87 ? -2.868 -19.869 -8.248 1.00 72.88 87 PHE A N 1
ATOM 667 C CA . PHE A 1 87 ? -1.611 -19.153 -8.497 1.00 72.88 87 PHE A CA 1
ATOM 668 C C . PHE A 1 87 ? -0.399 -20.026 -8.158 1.00 72.88 87 PHE A C 1
ATOM 670 O O . PHE A 1 87 ? 0.604 -19.912 -8.899 1.00 72.88 87 PHE A O 1
#

Mean predicted aligned error: 9.19 Å

pLDDT: mean 82.8, std 10.4, range [35.66, 94.12]

Organism: NCBI:txid2911062

Foldseek 3Di:
DDPVDDVVVVVCVVPVVVVVVVVVVVLVVQLVVLCVVLNPPRSNVVSVVVVVVVVVVVVVVVCVVVDDPVVVVVVVVVVVVCVVVVD

Radius of gyration: 17.68 Å; Cα contacts (8 Å, |Δi|>4): 24; chains: 1; bounding box: 33×42×39 Å

Sequence (87 aa):
MIIQTNSLSYWISFNRKKARTIGGILILLSVVIAIINMGTGSGIFGALVILMSILSLVVLTAPLQFFKWPVLATLLLISFIVEFLIF

Solvent-accessible surface area (backbone atoms only — not comparable to full-atom values): 4972 Å² total; per-residue (Å²): 138,83,76,78,82,46,72,64,62,56,51,41,66,77,37,49,70,60,48,52,52,53,51,52,51,52,52,53,50,50,36,54,52,31,25,71,76,56,34,75,70,54,4,54,54,48,30,52,51,52,52,50,51,54,50,49,51,55,60,62,49,62,65,51,76,77,56,58,68,70,60,53,53,51,52,49,51,51,52,52,54,50,47,74,74,75,107

Secondary structure (DSSP, 8-state):
------HHHHHHHHTHHHHHHHHHHHHHHHHHHHHHHH-HHHHHHHHHHHHHHHHHHHHHHHHHTTS-HHHHHHHHHHHHHHHHHH-